Protein AF-A0A0F9FYL7-F1 (afdb_monomer_lite)

Structure (mmCIF, N/CA/C/O backbone):
data_A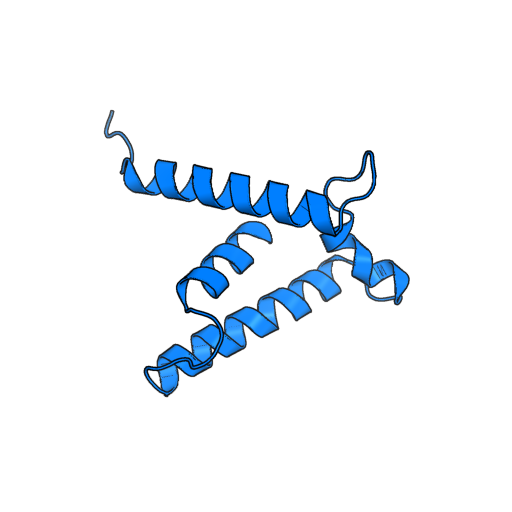F-A0A0F9FYL7-F1
#
_entry.id   AF-A0A0F9FYL7-F1
#
loop_
_atom_site.group_PDB
_atom_site.id
_atom_site.type_symbol
_atom_site.label_atom_id
_atom_site.label_alt_id
_atom_site.label_comp_id
_atom_site.label_asym_id
_atom_site.label_entity_id
_atom_site.label_seq_id
_atom_site.pdbx_PDB_ins_code
_atom_site.Cartn_x
_atom_site.Cartn_y
_atom_site.Cartn_z
_atom_site.occupancy
_atom_site.B_iso_or_equiv
_atom_site.auth_seq_id
_atom_site.auth_comp_id
_atom_site.auth_asym_id
_atom_site.auth_atom_id
_atom_site.pdbx_PDB_model_num
ATOM 1 N N . MET A 1 1 ? -16.476 25.560 -13.481 1.00 50.34 1 MET A N 1
ATOM 2 C CA . MET A 1 1 ? -16.503 24.117 -13.167 1.00 50.34 1 MET A CA 1
ATOM 3 C C . MET A 1 1 ? -16.310 24.021 -11.665 1.00 50.34 1 MET A C 1
ATOM 5 O O . MET A 1 1 ? -15.670 24.913 -11.126 1.00 50.34 1 MET A O 1
ATOM 9 N N . ALA A 1 2 ? -16.954 23.084 -10.972 1.00 58.09 2 ALA A N 1
ATOM 10 C CA . ALA A 1 2 ? -16.649 22.895 -9.557 1.00 58.09 2 ALA A CA 1
ATOM 11 C C . ALA A 1 2 ? -15.310 22.158 -9.498 1.00 58.09 2 ALA A C 1
ATOM 13 O O . ALA A 1 2 ? -15.245 20.995 -9.894 1.00 58.09 2 ALA A O 1
ATOM 14 N N . ASP A 1 3 ? -14.255 22.868 -9.117 1.00 80.88 3 ASP A N 1
ATOM 15 C CA . ASP A 1 3 ? -12.948 22.258 -8.906 1.00 80.88 3 ASP A CA 1
ATOM 16 C C . ASP A 1 3 ? -13.027 21.319 -7.690 1.00 80.88 3 ASP A C 1
ATOM 18 O O . ASP A 1 3 ? -13.835 21.529 -6.777 1.00 80.88 3 ASP A O 1
ATOM 22 N N . GLY A 1 4 ? -12.240 20.241 -7.709 1.00 85.12 4 GLY A N 1
ATOM 23 C CA . GLY A 1 4 ? -12.146 19.303 -6.589 1.00 85.12 4 GLY A CA 1
ATOM 24 C C . GLY A 1 4 ? -11.560 19.957 -5.332 1.00 85.12 4 GLY A C 1
ATOM 25 O O . GLY A 1 4 ? -11.007 21.054 -5.386 1.00 85.12 4 GLY A O 1
ATOM 26 N N . ASP A 1 5 ? -11.669 19.280 -4.186 1.00 91.31 5 ASP A N 1
ATOM 27 C CA . ASP A 1 5 ? -11.056 19.757 -2.941 1.00 91.31 5 ASP A CA 1
ATOM 28 C C . ASP A 1 5 ? -9.517 19.737 -3.071 1.00 91.31 5 ASP A C 1
ATOM 30 O O . ASP A 1 5 ? -8.959 18.665 -3.330 1.00 91.31 5 ASP A O 1
ATOM 34 N N . PRO A 1 6 ? -8.808 20.866 -2.875 1.00 93.25 6 PRO A N 1
ATOM 35 C CA . PRO A 1 6 ? -7.346 20.922 -2.968 1.00 93.25 6 PRO A CA 1
ATOM 36 C C . PRO A 1 6 ? -6.631 19.891 -2.087 1.00 93.25 6 PRO A C 1
ATOM 38 O O . PRO A 1 6 ? -5.608 19.345 -2.491 1.00 93.25 6 PRO A O 1
ATOM 41 N N . ARG A 1 7 ? -7.219 19.542 -0.936 1.00 93.38 7 ARG A N 1
ATOM 42 C CA . ARG A 1 7 ? -6.656 18.557 0.001 1.00 93.38 7 ARG A CA 1
ATOM 43 C C . ARG A 1 7 ? -6.588 17.1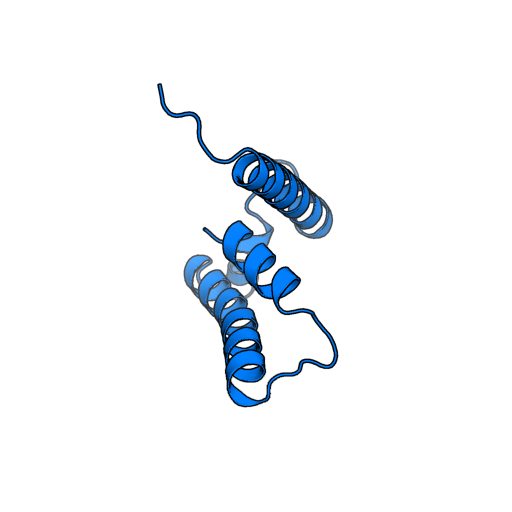52 -0.590 1.00 93.38 7 ARG A C 1
ATOM 45 O O . ARG A 1 7 ? -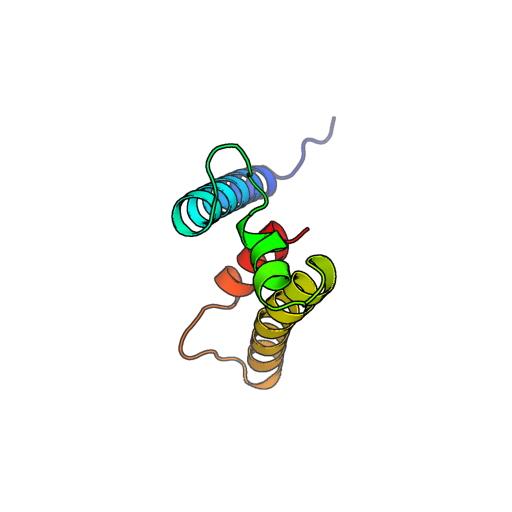5.717 16.373 -0.226 1.00 93.38 7 ARG A O 1
ATOM 52 N N . LEU A 1 8 ? -7.484 16.812 -1.520 1.00 92.69 8 LEU A N 1
ATOM 53 C CA . LEU A 1 8 ? -7.394 15.540 -2.239 1.00 92.69 8 LEU A CA 1
ATOM 54 C C . LEU A 1 8 ? -6.146 15.507 -3.126 1.00 92.69 8 LEU A C 1
ATOM 56 O O . LEU A 1 8 ? -5.480 14.482 -3.211 1.00 92.69 8 LEU A O 1
ATOM 60 N N . HIS A 1 9 ? -5.822 16.618 -3.784 1.00 92.44 9 HIS A N 1
ATOM 61 C CA . HIS A 1 9 ? -4.647 16.701 -4.647 1.00 92.44 9 HIS A CA 1
ATOM 62 C C . HIS A 1 9 ? -3.342 16.670 -3.848 1.00 92.44 9 HIS A C 1
ATOM 64 O O . HIS A 1 9 ? -2.382 16.047 -4.294 1.00 92.44 9 HIS A O 1
ATOM 70 N N . GLU A 1 10 ? -3.332 17.275 -2.659 1.00 94.50 10 GLU A N 1
ATOM 71 C CA . GLU A 1 10 ? -2.233 17.149 -1.694 1.00 94.50 10 GLU A CA 1
ATOM 72 C C . GLU A 1 10 ? -2.027 15.680 -1.292 1.00 94.50 10 GLU A C 1
ATOM 74 O O . GLU A 1 10 ? -0.931 15.150 -1.454 1.00 94.50 10 GLU A O 1
ATOM 79 N N . LEU A 1 11 ? -3.099 14.971 -0.914 1.00 94.06 11 LEU A N 1
ATOM 80 C CA . LEU A 1 11 ? -3.029 13.541 -0.588 1.00 94.06 11 LEU A CA 1
ATOM 81 C C . LEU A 1 11 ? -2.541 12.682 -1.762 1.00 94.06 11 LEU A C 1
ATOM 83 O O . LEU A 1 11 ? -1.767 11.749 -1.568 1.00 94.06 11 LEU A O 1
ATOM 87 N N . LEU A 1 12 ? -2.964 12.980 -2.993 1.00 92.94 12 LEU A N 1
ATOM 88 C CA . LEU A 1 12 ? -2.481 12.265 -4.179 1.00 92.94 12 LEU A CA 1
ATOM 89 C C . LEU A 1 12 ? -0.975 12.463 -4.396 1.00 92.94 12 LEU A C 1
ATOM 91 O O . LEU A 1 12 ? -0.296 11.516 -4.796 1.00 92.94 12 LEU A O 1
ATOM 95 N N . ALA A 1 13 ? -0.451 13.662 -4.121 1.00 94.62 13 ALA A N 1
ATOM 96 C CA . ALA A 1 13 ? 0.985 13.918 -4.175 1.00 94.62 13 ALA A CA 1
ATOM 97 C C . ALA A 1 13 ? 1.729 13.086 -3.118 1.00 94.62 13 ALA A C 1
ATOM 99 O O . ALA A 1 13 ? 2.690 12.396 -3.452 1.00 94.62 13 ALA A O 1
ATOM 100 N N . GLU A 1 14 ? 1.229 13.055 -1.881 1.00 94.94 14 GLU A N 1
ATOM 101 C CA . GLU A 1 14 ? 1.809 12.250 -0.799 1.00 94.94 14 GLU A CA 1
ATOM 102 C C . GLU A 1 14 ? 1.781 10.739 -1.095 1.00 94.94 14 GLU A C 1
ATOM 104 O O . GLU A 1 14 ? 2.758 10.030 -0.833 1.00 94.94 14 GLU A O 1
ATOM 109 N N . ILE A 1 15 ? 0.690 10.229 -1.683 1.00 94.12 15 ILE A N 1
ATOM 110 C CA . ILE A 1 15 ? 0.584 8.828 -2.129 1.00 94.12 15 ILE A CA 1
ATOM 111 C C . ILE A 1 15 ? 1.627 8.533 -3.214 1.00 94.12 15 ILE A C 1
ATOM 113 O O . ILE A 1 15 ? 2.280 7.489 -3.162 1.00 94.12 15 ILE A O 1
ATOM 117 N N . GLY A 1 16 ? 1.820 9.450 -4.169 1.00 92.12 16 GLY A N 1
ATOM 118 C CA . GLY A 1 16 ? 2.847 9.334 -5.207 1.00 92.12 16 GLY A CA 1
ATOM 119 C C . GLY A 1 16 ? 4.261 9.271 -4.626 1.00 92.12 16 GLY A C 1
ATOM 120 O O . GLY A 1 16 ? 5.027 8.362 -4.942 1.00 92.12 16 GLY A O 1
ATOM 121 N N . GLU A 1 17 ? 4.589 10.163 -3.692 1.00 92.75 17 GLU A N 1
ATOM 122 C CA . GLU A 1 17 ? 5.884 10.150 -3.001 1.00 92.75 17 GLU A CA 1
ATOM 123 C C . GLU A 1 17 ? 6.095 8.870 -2.177 1.00 92.75 17 GLU A C 1
ATOM 125 O O . GLU A 1 17 ? 7.203 8.329 -2.100 1.00 92.75 17 GLU A O 1
ATOM 130 N N . LEU A 1 18 ? 5.040 8.348 -1.543 1.00 90.38 18 LEU A N 1
ATOM 131 C CA . LEU A 1 18 ? 5.098 7.070 -0.836 1.00 90.38 18 LEU A CA 1
ATOM 132 C C . LEU A 1 18 ? 5.327 5.895 -1.796 1.00 90.38 18 LEU A C 1
ATOM 134 O O . LEU A 1 18 ? 6.117 5.001 -1.475 1.00 90.38 18 LEU A O 1
ATOM 138 N N . HIS A 1 19 ? 4.666 5.895 -2.955 1.00 87.69 19 HIS A N 1
ATOM 139 C CA . HIS A 1 19 ? 4.883 4.905 -4.006 1.00 87.69 19 HIS A CA 1
ATOM 140 C C . HIS A 1 19 ? 6.355 4.896 -4.438 1.00 87.69 19 HIS A C 1
ATOM 142 O O . HIS A 1 19 ? 6.998 3.845 -4.390 1.00 87.69 19 HIS A O 1
ATOM 148 N N . ASP A 1 20 ? 6.923 6.061 -4.747 1.00 87.25 20 ASP A N 1
ATOM 149 C CA . ASP A 1 20 ? 8.310 6.185 -5.207 1.00 87.25 20 ASP A CA 1
ATOM 150 C C . ASP A 1 20 ? 9.323 5.741 -4.143 1.00 87.25 20 ASP A C 1
ATOM 152 O O . ASP A 1 20 ? 10.269 5.010 -4.448 1.00 87.25 20 ASP A O 1
ATOM 156 N N . ARG A 1 21 ? 9.097 6.087 -2.868 1.00 86.31 21 ARG A N 1
A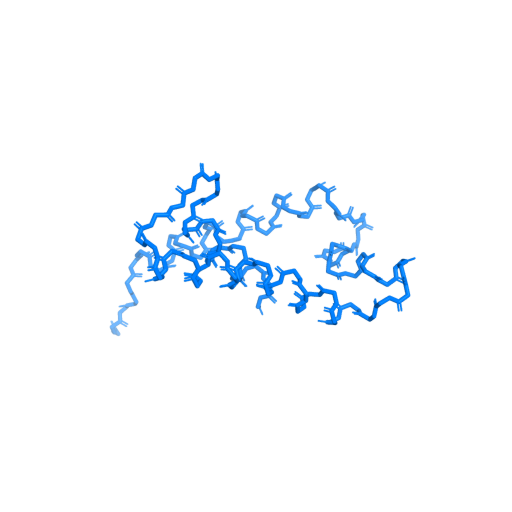TOM 157 C CA . ARG A 1 21 ? 9.935 5.600 -1.756 1.00 86.31 21 ARG A CA 1
ATOM 158 C C . ARG A 1 21 ? 9.905 4.078 -1.634 1.00 86.31 21 ARG A C 1
ATOM 160 O O . ARG A 1 21 ? 10.956 3.455 -1.517 1.00 86.31 21 ARG A O 1
ATOM 167 N N . LYS A 1 22 ? 8.724 3.454 -1.716 1.00 80.25 22 LYS A N 1
ATOM 168 C CA . LYS A 1 22 ? 8.603 1.985 -1.670 1.00 80.25 22 LYS A CA 1
ATOM 169 C C . LYS A 1 22 ? 9.275 1.316 -2.871 1.00 80.25 22 LYS A C 1
ATOM 171 O O . LYS A 1 22 ? 9.780 0.203 -2.728 1.00 80.25 22 LYS A O 1
ATOM 176 N N . GLN A 1 23 ? 9.296 1.976 -4.029 1.00 77.69 23 GLN A N 1
ATOM 177 C CA . GLN A 1 23 ? 10.072 1.510 -5.178 1.00 77.69 23 GLN A CA 1
ATOM 178 C C . GLN A 1 23 ? 11.580 1.629 -4.949 1.00 77.69 23 GLN A C 1
ATOM 180 O O . GLN A 1 23 ? 12.315 0.759 -5.397 1.00 77.69 23 GLN A O 1
ATOM 185 N N . ALA A 1 24 ? 12.074 2.641 -4.236 1.00 76.50 24 ALA A N 1
ATOM 186 C CA . ALA A 1 24 ? 13.506 2.749 -3.950 1.00 76.50 24 ALA A CA 1
ATOM 187 C C . ALA A 1 24 ? 14.033 1.580 -3.093 1.00 76.50 24 ALA A C 1
ATOM 189 O O . ALA A 1 24 ? 15.140 1.100 -3.330 1.00 76.50 24 ALA A O 1
ATOM 190 N N . ASP A 1 25 ? 13.231 1.092 -2.142 1.00 68.50 25 ASP A N 1
ATOM 191 C CA . ASP A 1 25 ? 13.640 0.030 -1.212 1.00 68.50 25 ASP A CA 1
ATOM 192 C C . ASP A 1 25 ? 13.542 -1.389 -1.805 1.00 68.50 25 ASP A C 1
ATOM 194 O O . ASP A 1 25 ? 14.325 -2.271 -1.452 1.00 68.50 25 ASP A O 1
ATOM 198 N N . TYR A 1 26 ? 12.565 -1.629 -2.688 1.00 62.53 26 TYR A N 1
ATOM 199 C CA . TYR A 1 26 ? 12.207 -2.973 -3.178 1.00 62.53 26 TYR A CA 1
ATOM 200 C C . TYR A 1 26 ? 12.167 -3.090 -4.711 1.00 62.53 26 TYR A C 1
ATOM 202 O O . TYR A 1 26 ? 11.906 -4.170 -5.246 1.00 62.53 26 TYR A O 1
ATOM 210 N N . GLY A 1 27 ? 12.365 -1.983 -5.423 1.00 62.38 27 GLY A N 1
ATOM 211 C CA . GLY A 1 27 ? 12.326 -1.899 -6.876 1.00 62.38 27 GLY A CA 1
ATOM 212 C C . GLY A 1 27 ? 13.542 -2.549 -7.525 1.00 62.38 27 GLY A C 1
ATOM 213 O O . GLY A 1 27 ? 14.649 -2.559 -6.983 1.00 62.38 27 GLY A O 1
ATOM 214 N N . ARG A 1 28 ? 13.353 -3.064 -8.739 1.00 69.88 28 ARG A N 1
ATOM 215 C CA . ARG A 1 28 ? 14.455 -3.473 -9.615 1.00 69.88 28 ARG A CA 1
ATOM 216 C C . ARG A 1 28 ? 14.601 -2.414 -10.697 1.00 69.88 28 ARG A C 1
ATOM 218 O O . ARG A 1 28 ? 13.604 -1.875 -11.167 1.00 69.88 28 ARG A O 1
ATOM 225 N N . THR A 1 29 ? 15.824 -2.112 -11.127 1.00 74.19 29 THR A N 1
ATOM 226 C CA . THR A 1 29 ? 16.040 -1.176 -12.241 1.00 74.19 29 THR A CA 1
ATOM 227 C C . THR A 1 29 ? 15.212 -1.606 -13.458 1.00 74.19 29 THR A C 1
ATOM 229 O O . THR A 1 29 ? 15.378 -2.719 -13.952 1.00 74.19 29 THR A O 1
ATOM 232 N N . GLY A 1 30 ? 14.312 -0.733 -13.922 1.00 75.94 30 GLY A N 1
ATOM 233 C CA . GLY A 1 30 ? 13.404 -1.011 -15.043 1.00 75.94 30 GLY A CA 1
ATOM 234 C C . GLY A 1 30 ? 12.102 -1.741 -14.682 1.00 75.94 30 GLY A C 1
ATOM 235 O O . GLY A 1 30 ? 11.304 -1.995 -15.579 1.00 75.94 30 GLY A O 1
ATOM 236 N N . ASP A 1 31 ? 11.861 -2.047 -13.403 1.00 81.00 31 ASP A N 1
ATOM 237 C CA . ASP A 1 31 ? 10.629 -2.667 -12.913 1.00 81.00 31 ASP A CA 1
ATOM 238 C C . ASP A 1 31 ? 10.039 -1.895 -11.707 1.00 81.00 31 ASP A C 1
ATOM 240 O O . ASP A 1 31 ? 10.397 -2.182 -10.559 1.00 81.00 31 ASP A O 1
ATOM 244 N N . PRO A 1 32 ? 9.093 -0.962 -11.946 1.00 77.75 32 PRO A N 1
ATOM 245 C CA . PRO A 1 32 ? 8.392 -0.219 -10.897 1.00 77.75 32 PRO A CA 1
ATOM 246 C C . PRO A 1 32 ? 7.308 -1.042 -10.178 1.00 77.75 32 PRO A C 1
ATOM 248 O O . PRO A 1 32 ? 6.519 -0.490 -9.426 1.00 77.75 32 PRO A O 1
ATOM 251 N N . PHE A 1 33 ? 7.205 -2.347 -10.423 1.00 82.94 33 PHE A N 1
ATOM 252 C CA . PHE A 1 33 ? 6.286 -3.250 -9.725 1.00 82.94 33 PHE A CA 1
ATOM 253 C C . PHE A 1 33 ? 7.025 -4.422 -9.078 1.00 82.94 33 PHE A C 1
ATOM 255 O O . PHE A 1 33 ? 6.391 -5.395 -8.665 1.00 82.94 33 PHE A O 1
ATOM 262 N N . ALA A 1 34 ? 8.354 -4.356 -8.970 1.00 83.50 34 ALA A N 1
ATOM 263 C CA . ALA A 1 34 ? 9.141 -5.445 -8.401 1.00 83.50 34 ALA A CA 1
ATOM 264 C C . ALA A 1 34 ? 8.707 -5.764 -6.961 1.00 83.50 34 ALA A C 1
ATOM 266 O O . ALA A 1 34 ? 8.623 -6.927 -6.588 1.00 83.50 34 ALA A O 1
ATOM 267 N N . ASN A 1 35 ? 8.318 -4.756 -6.178 1.00 79.56 35 ASN A N 1
ATOM 268 C CA . ASN A 1 35 ? 7.783 -4.927 -4.825 1.00 79.56 35 ASN A CA 1
ATOM 269 C C . ASN A 1 35 ? 6.444 -5.695 -4.778 1.00 79.56 35 ASN A C 1
ATOM 271 O O . ASN A 1 35 ? 6.207 -6.469 -3.850 1.00 79.56 35 ASN A O 1
ATOM 275 N N . VAL A 1 36 ? 5.578 -5.486 -5.771 1.00 84.88 36 VAL A N 1
ATOM 276 C CA . VAL A 1 36 ? 4.295 -6.183 -5.951 1.00 84.88 36 VAL A CA 1
ATOM 277 C C . VAL A 1 36 ? 4.550 -7.621 -6.415 1.00 84.88 36 VAL A C 1
ATOM 279 O O . VAL A 1 36 ? 3.951 -8.569 -5.905 1.00 84.88 36 VAL A O 1
ATOM 282 N N . ARG A 1 37 ? 5.497 -7.795 -7.343 1.00 88.62 37 ARG A N 1
ATOM 283 C CA . ARG A 1 37 ? 5.896 -9.097 -7.892 1.00 88.62 37 ARG A CA 1
ATOM 284 C C . ARG A 1 37 ? 6.808 -9.916 -6.988 1.00 88.62 37 ARG A C 1
ATOM 286 O O . ARG A 1 37 ? 6.908 -11.113 -7.201 1.00 88.62 37 ARG A O 1
ATOM 293 N N . ALA A 1 38 ? 7.394 -9.336 -5.944 1.00 88.88 38 ALA A N 1
ATOM 294 C CA . ALA A 1 38 ? 8.349 -10.016 -5.062 1.00 88.88 38 ALA A CA 1
ATOM 295 C C . ALA A 1 38 ? 7.806 -11.313 -4.434 1.00 88.88 38 ALA A C 1
ATOM 297 O O . ALA A 1 38 ? 8.569 -12.193 -4.052 1.00 88.88 38 ALA A O 1
ATOM 298 N N . SER A 1 39 ? 6.483 -11.456 -4.319 1.00 93.12 39 SER A N 1
ATOM 299 C CA . SER A 1 39 ? 5.868 -12.703 -3.846 1.00 93.12 39 SER A CA 1
ATOM 300 C C . SER A 1 39 ? 6.026 -13.883 -4.822 1.00 93.12 39 SER A C 1
ATOM 302 O O . SER A 1 39 ? 6.021 -15.036 -4.385 1.00 93.12 39 SER A O 1
ATOM 304 N N . GLU A 1 40 ? 6.256 -13.617 -6.110 1.00 94.50 40 GLU A N 1
ATOM 305 C CA . GLU A 1 40 ? 6.477 -14.636 -7.143 1.00 94.50 40 GLU A CA 1
ATOM 306 C C . GLU A 1 40 ? 7.799 -15.380 -6.937 1.00 94.50 40 GLU A C 1
ATOM 308 O O . GLU A 1 40 ? 7.864 -16.579 -7.208 1.00 94.50 40 GLU A O 1
ATOM 313 N N . ASP A 1 41 ? 8.806 -14.727 -6.343 1.00 92.12 41 ASP A N 1
ATOM 314 C CA . ASP A 1 41 ? 10.067 -15.367 -5.939 1.00 92.12 41 ASP A CA 1
ATOM 315 C C . ASP A 1 41 ? 9.842 -16.475 -4.889 1.00 92.12 41 ASP A C 1
ATOM 317 O O . ASP A 1 41 ? 10.648 -17.396 -4.755 1.00 92.12 41 ASP A O 1
ATOM 321 N N . PHE A 1 42 ? 8.714 -16.421 -4.171 1.00 94.44 42 PHE A N 1
ATOM 322 C CA . PHE A 1 42 ? 8.268 -17.435 -3.213 1.00 94.44 42 PHE A CA 1
ATOM 323 C C . PHE A 1 42 ? 7.214 -18.394 -3.793 1.00 94.44 42 PHE A C 1
ATOM 325 O O . PHE A 1 42 ? 6.630 -19.188 -3.053 1.00 94.44 42 PHE A O 1
ATOM 332 N N . GLY A 1 43 ? 6.938 -18.332 -5.099 1.00 96.75 43 GLY A N 1
ATOM 333 C CA . GLY A 1 43 ? 5.916 -19.148 -5.761 1.00 96.75 43 GLY A CA 1
ATOM 334 C C . GLY A 1 43 ? 4.475 -18.707 -5.482 1.00 96.75 43 GLY A C 1
ATOM 335 O O . GLY A 1 43 ? 3.539 -19.458 -5.760 1.00 96.75 43 GLY A O 1
ATOM 336 N N . VAL A 1 44 ? 4.276 -17.505 -4.936 1.00 97.12 44 VAL A N 1
ATOM 337 C CA . VAL A 1 44 ? 2.952 -16.922 -4.701 1.00 97.12 44 VAL A CA 1
ATOM 338 C C . VAL A 1 44 ? 2.640 -15.953 -5.844 1.00 97.12 44 VAL A C 1
ATOM 340 O O . VAL A 1 44 ? 3.437 -15.055 -6.093 1.00 97.12 44 VAL A O 1
ATOM 343 N N . PRO A 1 45 ? 1.500 -16.080 -6.549 1.00 96.88 45 PRO A N 1
ATOM 344 C CA . PRO A 1 45 ? 1.154 -15.136 -7.609 1.00 96.88 45 PRO A CA 1
ATOM 345 C C . PRO A 1 45 ? 1.123 -13.695 -7.086 1.00 96.88 45 PRO A C 1
ATOM 347 O O . PRO A 1 45 ? 0.538 -13.455 -6.027 1.00 96.88 45 PRO A O 1
ATOM 350 N N . ALA A 1 46 ? 1.673 -12.737 -7.843 1.00 93.69 46 ALA A N 1
ATOM 351 C CA . ALA A 1 46 ? 1.824 -11.346 -7.400 1.00 93.69 46 ALA A CA 1
ATOM 352 C C . ALA A 1 46 ? 0.542 -10.748 -6.801 1.00 93.69 46 ALA A C 1
ATOM 354 O O . ALA A 1 46 ? 0.561 -10.181 -5.712 1.00 93.69 46 ALA A O 1
ATOM 355 N N . TRP A 1 47 ? -0.601 -10.943 -7.467 1.00 93.62 47 TRP A N 1
ATOM 356 C CA . TRP A 1 47 ? -1.888 -10.432 -6.990 1.00 93.62 47 TRP A CA 1
ATOM 357 C C . TRP A 1 47 ? -2.308 -11.038 -5.640 1.00 93.62 47 TRP A C 1
ATOM 359 O O . TRP A 1 47 ? -2.885 -10.338 -4.813 1.00 93.62 47 TRP A O 1
ATOM 369 N N . VAL A 1 48 ? -1.988 -12.312 -5.377 1.00 96.06 48 VAL A N 1
ATOM 370 C CA . VAL A 1 48 ? -2.241 -12.957 -4.077 1.00 96.06 48 VAL A CA 1
ATOM 371 C C . VAL A 1 48 ? -1.345 -12.333 -3.014 1.00 96.06 48 VAL A C 1
ATOM 373 O O . VAL A 1 48 ? -1.828 -11.986 -1.937 1.00 96.06 48 VAL A O 1
ATOM 376 N N . GLY A 1 49 ? -0.059 -12.136 -3.321 1.00 94.69 49 GLY A N 1
ATOM 377 C CA . GLY A 1 49 ? 0.883 -11.458 -2.431 1.00 94.69 49 GLY A CA 1
ATOM 378 C C . GLY A 1 49 ? 0.423 -10.048 -2.057 1.00 94.69 49 GLY A C 1
ATOM 379 O O . GLY A 1 49 ? 0.423 -9.692 -0.878 1.00 94.69 49 GLY A O 1
ATOM 380 N N . THR A 1 50 ? -0.056 -9.273 -3.032 1.00 92.69 50 THR A N 1
ATOM 381 C CA . THR A 1 50 ? -0.652 -7.949 -2.801 1.00 92.69 50 THR A CA 1
ATOM 382 C C . THR A 1 50 ? -1.847 -8.023 -1.862 1.00 92.69 50 THR A C 1
ATOM 384 O O . THR A 1 50 ? -1.906 -7.269 -0.893 1.00 92.69 50 THR A O 1
ATOM 387 N N . MET A 1 51 ? -2.769 -8.965 -2.084 1.00 95.12 51 MET A N 1
ATOM 388 C CA . MET A 1 51 ? -3.945 -9.129 -1.225 1.00 95.12 51 MET A CA 1
ATOM 389 C C . MET A 1 51 ? -3.579 -9.532 0.208 1.00 95.12 51 MET A C 1
ATOM 391 O O . MET A 1 51 ? -4.209 -9.053 1.150 1.00 95.12 51 MET A O 1
ATOM 395 N N . ILE A 1 52 ? -2.548 -10.361 0.400 1.00 95.06 52 ILE A N 1
ATOM 396 C CA . ILE A 1 52 ? -2.034 -10.714 1.734 1.00 95.06 52 ILE A CA 1
ATOM 397 C C . ILE A 1 52 ? -1.512 -9.460 2.448 1.00 95.06 52 ILE A C 1
ATOM 399 O O . ILE A 1 52 ? -1.914 -9.179 3.576 1.00 95.06 52 ILE A O 1
ATOM 403 N N . ARG A 1 53 ? -0.678 -8.663 1.771 1.00 91.88 53 ARG A N 1
ATOM 404 C CA . ARG A 1 53 ? -0.105 -7.434 2.343 1.00 91.88 53 ARG A CA 1
ATOM 405 C C . ARG A 1 53 ? -1.173 -6.384 2.642 1.00 91.88 53 ARG A C 1
ATOM 407 O O . ARG A 1 53 ? -1.131 -5.754 3.696 1.00 91.88 53 ARG A O 1
ATOM 414 N N . ALA A 1 54 ? -2.150 -6.223 1.752 1.00 93.88 54 ALA A N 1
ATOM 415 C CA . ALA A 1 54 ? -3.299 -5.351 1.970 1.00 93.88 54 ALA A CA 1
ATOM 416 C C . ALA A 1 54 ? -4.137 -5.822 3.170 1.00 93.88 54 ALA A C 1
ATOM 418 O O . ALA A 1 54 ? -4.559 -5.013 3.999 1.00 93.88 54 ALA A O 1
ATOM 419 N N . ASN A 1 55 ? -4.331 -7.135 3.318 1.00 95.75 55 ASN A N 1
ATOM 420 C CA . ASN A 1 55 ? -5.058 -7.693 4.449 1.00 95.75 55 ASN A CA 1
ATOM 421 C C . ASN A 1 55 ? -4.385 -7.354 5.787 1.00 95.75 55 ASN A C 1
ATOM 423 O O . ASN A 1 55 ? -5.093 -6.977 6.717 1.00 95.75 55 ASN A O 1
ATOM 427 N N . ASP A 1 56 ? -3.055 -7.385 5.896 1.00 93.88 56 ASP A N 1
ATOM 428 C CA . ASP A 1 56 ? -2.365 -6.991 7.137 1.00 93.88 56 ASP A CA 1
ATOM 429 C C . ASP A 1 56 ? -2.718 -5.555 7.568 1.00 93.88 56 ASP A C 1
ATOM 431 O O . ASP A 1 56 ? -2.950 -5.285 8.752 1.00 93.88 56 ASP A O 1
ATOM 435 N N . LYS A 1 57 ? -2.852 -4.637 6.601 1.00 94.56 57 LYS A N 1
ATOM 436 C CA . LYS A 1 57 ? -3.267 -3.246 6.851 1.00 94.56 57 LYS A CA 1
ATOM 437 C C . LYS A 1 57 ? -4.743 -3.156 7.220 1.00 94.56 57 LYS A C 1
ATOM 439 O O . LYS A 1 57 ? -5.094 -2.507 8.205 1.00 94.56 57 LYS A O 1
ATOM 444 N N . MET A 1 58 ? -5.601 -3.903 6.527 1.00 95.44 58 MET A N 1
ATOM 445 C CA . MET A 1 58 ? -7.025 -4.007 6.865 1.00 95.44 58 MET A CA 1
ATOM 446 C C . MET A 1 58 ? -7.256 -4.564 8.273 1.00 95.44 58 MET A C 1
ATOM 448 O O . MET A 1 58 ? -8.133 -4.081 8.990 1.00 95.44 58 MET A O 1
ATOM 452 N N . ARG A 1 59 ? -6.453 -5.534 8.726 1.00 95.38 59 ARG A N 1
ATOM 453 C CA . ARG A 1 59 ? -6.519 -6.057 10.101 1.00 95.38 59 ARG A CA 1
ATOM 454 C C . ARG A 1 59 ? -6.157 -4.990 11.128 1.00 95.38 59 ARG A C 1
ATOM 456 O O . ARG A 1 59 ? -6.762 -4.951 12.201 1.00 95.38 59 ARG A O 1
ATOM 463 N N . ARG A 1 60 ? -5.231 -4.087 10.802 1.00 94.88 60 ARG A N 1
ATOM 464 C CA . ARG A 1 60 ? -4.912 -2.944 11.663 1.00 94.88 60 ARG A CA 1
ATOM 465 C C . ARG A 1 60 ? -6.059 -1.941 11.735 1.00 94.88 60 ARG A C 1
ATOM 467 O O . ARG A 1 60 ? -6.436 -1.552 12.838 1.00 94.88 60 ARG A O 1
ATOM 474 N N . ILE A 1 61 ? -6.669 -1.607 10.597 1.00 95.75 61 ILE A N 1
ATOM 475 C CA . ILE A 1 61 ? -7.864 -0.749 10.537 1.00 95.75 61 ILE A CA 1
ATOM 476 C C . ILE A 1 61 ? -9.001 -1.361 11.369 1.00 95.75 61 ILE A C 1
ATOM 478 O O . ILE A 1 61 ? -9.600 -0.673 12.194 1.00 95.75 61 ILE A O 1
ATOM 482 N N . GLN A 1 62 ? -9.243 -2.672 11.242 1.00 96.06 62 GLN A N 1
ATOM 483 C CA . GLN A 1 62 ? -10.207 -3.395 12.082 1.00 96.06 62 GLN A CA 1
ATOM 484 C C . GLN A 1 62 ? -9.865 -3.282 13.574 1.00 96.06 62 GLN A C 1
ATOM 486 O O . GLN A 1 62 ? -10.748 -3.023 14.388 1.00 96.06 62 GLN A O 1
ATOM 491 N N . SER A 1 63 ? -8.594 -3.447 13.955 1.00 95.38 63 SER A N 1
ATOM 492 C CA . SER A 1 63 ? -8.170 -3.303 15.353 1.00 95.38 63 SER A CA 1
ATOM 493 C C . SER A 1 63 ? -8.419 -1.890 15.885 1.00 95.38 63 SER A C 1
ATOM 495 O O . SER A 1 63 ? -8.889 -1.760 17.013 1.00 95.38 63 SER A O 1
ATOM 497 N N . MET A 1 64 ? -8.146 -0.849 15.091 1.00 96.44 64 MET A N 1
ATOM 498 C CA . MET A 1 64 ? -8.442 0.539 15.461 1.00 96.44 64 MET A CA 1
ATOM 499 C C . MET A 1 64 ? -9.947 0.755 15.640 1.00 96.44 64 MET A C 1
ATOM 501 O O . MET A 1 64 ? -10.366 1.303 16.654 1.00 96.44 64 MET A O 1
ATOM 505 N N . ALA A 1 65 ? -10.766 0.260 14.709 1.00 96.12 65 ALA A N 1
ATOM 506 C CA . ALA A 1 65 ? -12.221 0.379 14.781 1.00 96.12 65 ALA A CA 1
ATOM 507 C C . ALA A 1 65 ? -12.817 -0.317 16.019 1.00 96.12 65 ALA A C 1
ATOM 509 O O . ALA A 1 65 ? -13.772 0.181 16.606 1.00 96.12 65 ALA A O 1
ATOM 510 N N . LEU A 1 66 ? -12.248 -1.454 16.432 1.00 96.38 66 LEU A N 1
ATOM 511 C CA . LEU A 1 66 ? -12.746 -2.229 17.572 1.00 96.38 66 LEU A CA 1
ATOM 512 C C . LEU A 1 66 ? -12.220 -1.741 18.928 1.00 96.38 66 LEU A C 1
ATOM 514 O O . LEU A 1 66 ? -12.934 -1.827 19.921 1.00 96.38 66 LEU A O 1
ATOM 518 N N . LYS A 1 67 ? -10.965 -1.284 18.996 1.00 95.62 67 LYS A N 1
ATOM 519 C CA . LYS A 1 67 ? -10.282 -0.959 20.264 1.00 95.62 67 LYS A CA 1
ATOM 520 C C . LYS A 1 67 ? -10.106 0.540 20.500 1.00 95.62 67 LYS A C 1
ATOM 522 O O . LYS A 1 67 ? -9.711 0.933 21.593 1.00 95.62 67 LYS A O 1
ATOM 527 N N . GLY A 1 68 ? -10.312 1.364 19.474 1.00 94.56 68 GLY A N 1
ATOM 528 C CA . GLY A 1 68 ? -10.114 2.814 19.519 1.00 94.56 68 GLY A CA 1
ATOM 529 C C . GLY A 1 68 ? -8.655 3.268 19.626 1.00 94.56 68 GLY A C 1
ATOM 530 O O . GLY A 1 68 ? -8.412 4.454 19.816 1.00 94.56 68 GLY A O 1
ATOM 531 N N . SER A 1 69 ? -7.679 2.357 19.540 1.00 91.81 69 SER A N 1
ATOM 532 C CA . SER A 1 69 ? -6.254 2.698 19.637 1.00 91.81 69 SER A CA 1
ATOM 533 C C . SER A 1 69 ? -5.348 1.719 18.885 1.00 91.81 69 SER A C 1
ATOM 535 O O . SER A 1 69 ? -5.683 0.546 18.685 1.00 91.81 69 SER A O 1
ATOM 537 N N . LEU A 1 70 ? -4.173 2.222 18.492 1.00 92.56 70 LEU A N 1
ATOM 538 C CA . LEU A 1 70 ? -3.059 1.481 17.900 1.00 92.56 70 LEU A CA 1
ATOM 539 C C . LEU A 1 70 ? -1.765 1.838 18.642 1.00 92.56 70 LEU A C 1
ATOM 541 O O . LEU A 1 70 ? -1.613 2.960 19.115 1.00 92.56 70 LEU A O 1
ATOM 545 N N . THR A 1 71 ? -0.842 0.882 18.753 1.00 86.81 71 THR A N 1
ATOM 546 C CA . THR A 1 71 ? 0.395 1.049 19.542 1.00 86.81 71 THR A CA 1
ATOM 547 C C . THR A 1 71 ? 1.644 1.283 18.691 1.00 86.81 71 THR A C 1
ATOM 549 O O . THR A 1 71 ? 2.597 1.860 19.196 1.00 86.81 71 THR A O 1
ATOM 552 N N . ASN A 1 72 ? 1.672 0.815 17.438 1.00 83.44 72 ASN A N 1
ATOM 553 C CA . ASN A 1 72 ? 2.907 0.753 16.642 1.00 83.44 72 ASN A CA 1
ATOM 554 C C . ASN A 1 72 ? 2.840 1.589 15.354 1.00 83.44 72 ASN A C 1
ATOM 556 O O . ASN A 1 72 ? 3.576 2.552 15.206 1.00 83.44 72 ASN A O 1
ATOM 560 N N . GLU A 1 73 ? 1.927 1.246 14.443 1.00 86.44 73 GLU A N 1
ATOM 561 C CA . GLU A 1 73 ? 1.687 1.992 13.197 1.00 86.44 73 GLU A CA 1
ATOM 562 C C . GLU A 1 73 ? 0.350 2.727 13.278 1.00 86.44 73 GLU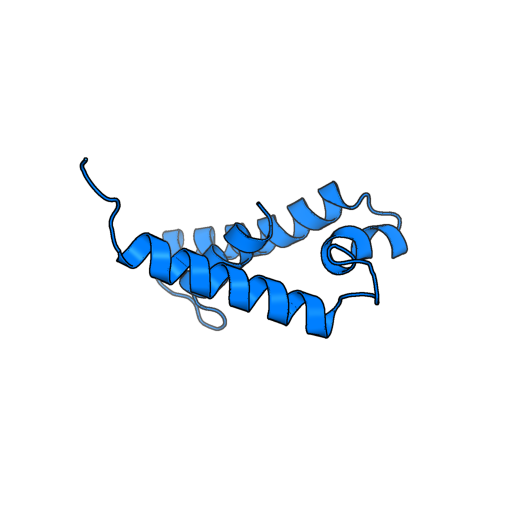 A C 1
ATOM 564 O O . GLU A 1 73 ? -0.595 2.222 13.900 1.00 86.44 73 GLU A O 1
ATOM 569 N N . SER A 1 74 ? 0.266 3.897 12.642 1.00 92.62 74 SER A N 1
ATOM 570 C CA . SER A 1 74 ? -0.941 4.715 12.661 1.00 92.62 74 SER A CA 1
ATOM 571 C C . SER A 1 74 ? -2.033 4.164 11.728 1.00 92.62 74 SER A C 1
ATOM 573 O O . SER A 1 74 ? -1.819 3.276 10.890 1.00 92.62 74 SER A O 1
ATOM 575 N N . LEU A 1 75 ? -3.252 4.685 11.898 1.00 94.81 75 LEU A N 1
ATOM 576 C CA . LEU A 1 75 ? -4.358 4.403 10.984 1.00 94.81 75 LEU A CA 1
ATOM 577 C C . LEU A 1 75 ? -4.073 4.982 9.590 1.00 94.81 75 LEU A C 1
ATOM 579 O O . LEU A 1 75 ? -4.332 4.314 8.594 1.00 94.81 75 LEU A O 1
ATOM 583 N N . GLU A 1 76 ? -3.519 6.192 9.544 1.00 93.94 76 GLU A N 1
ATOM 584 C CA . GLU A 1 76 ? -3.180 6.913 8.319 1.00 93.94 76 GLU A CA 1
ATOM 585 C C . GLU A 1 76 ? -2.159 6.146 7.478 1.00 93.94 76 GLU A C 1
ATOM 587 O O . GLU A 1 76 ? -2.434 5.873 6.313 1.00 93.94 76 GLU A O 1
ATOM 592 N N . ASP A 1 77 ? -1.079 5.647 8.090 1.00 92.31 77 ASP A N 1
ATOM 593 C CA . ASP A 1 77 ? -0.085 4.807 7.400 1.00 92.31 77 ASP A CA 1
ATOM 594 C C . ASP A 1 77 ? -0.737 3.593 6.729 1.00 92.31 77 ASP A C 1
ATOM 596 O O . ASP A 1 77 ? -0.393 3.209 5.614 1.00 92.31 77 ASP A O 1
ATOM 600 N N . SER A 1 78 ? -1.721 2.990 7.403 1.00 94.62 78 SER A N 1
ATOM 601 C CA . SER A 1 78 ? -2.425 1.812 6.889 1.00 94.62 78 SER A CA 1
ATOM 602 C C . SER A 1 78 ? -3.324 2.150 5.699 1.00 94.62 78 SER A C 1
ATOM 604 O O . SER A 1 78 ? -3.459 1.331 4.793 1.00 94.62 78 SER A O 1
ATOM 606 N N . LEU A 1 79 ? -3.941 3.333 5.695 1.00 94.94 79 LEU A N 1
ATOM 607 C CA . LEU A 1 79 ? -4.773 3.814 4.590 1.00 94.94 79 LEU A CA 1
ATOM 608 C C . LEU A 1 79 ? -3.913 4.219 3.386 1.00 94.94 79 LEU A C 1
ATOM 610 O O . LEU A 1 79 ? -4.229 3.838 2.261 1.00 94.94 79 LEU A O 1
ATOM 614 N N . MET A 1 80 ? -2.799 4.908 3.629 1.00 93.75 80 MET A N 1
ATOM 615 C CA . MET A 1 80 ? -1.840 5.300 2.594 1.00 93.75 80 MET A CA 1
ATOM 616 C C . MET A 1 80 ? -1.165 4.077 1.961 1.00 93.75 80 MET A C 1
ATOM 618 O O . MET A 1 80 ? -1.061 3.991 0.740 1.00 93.75 80 MET A O 1
ATOM 622 N N . ASP A 1 81 ? -0.785 3.077 2.764 1.00 91.38 81 ASP A N 1
ATOM 623 C CA . ASP A 1 81 ? -0.257 1.801 2.267 1.00 91.38 81 ASP A CA 1
ATOM 624 C C . ASP A 1 81 ? -1.243 1.093 1.329 1.00 91.38 81 ASP A C 1
ATOM 626 O O . ASP A 1 81 ? -0.829 0.525 0.320 1.00 91.38 81 ASP A O 1
ATOM 630 N N . LEU A 1 82 ? -2.539 1.112 1.660 1.00 92.88 82 LEU A N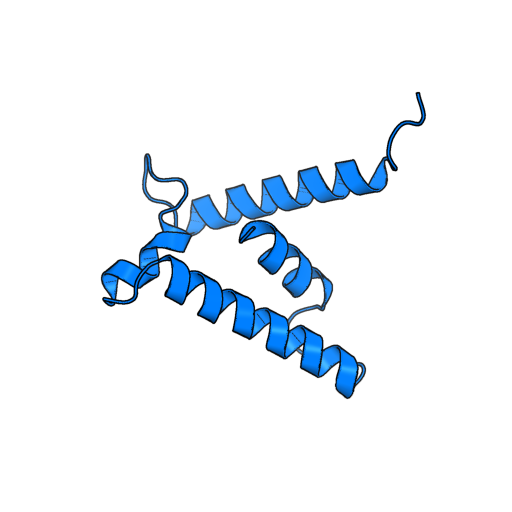 1
ATOM 631 C CA . LEU A 1 82 ? -3.579 0.517 0.821 1.00 92.88 82 LEU A CA 1
ATOM 632 C C . LEU A 1 82 ? -3.766 1.282 -0.489 1.00 92.88 82 LEU A C 1
ATOM 634 O O . LEU A 1 82 ? -3.923 0.642 -1.525 1.00 92.88 82 LEU A O 1
ATOM 638 N N . ALA A 1 83 ? -3.703 2.614 -0.453 1.00 91.88 83 ALA A N 1
ATOM 639 C CA . ALA A 1 83 ? -3.809 3.448 -1.647 1.00 91.88 83 ALA A CA 1
ATOM 640 C C . ALA A 1 83 ? -2.670 3.193 -2.648 1.00 91.88 83 ALA A C 1
ATOM 642 O O . ALA A 1 83 ? -2.879 3.268 -3.851 1.00 91.88 83 ALA A O 1
ATOM 643 N N . VAL A 1 84 ? -1.476 2.827 -2.173 1.00 87.44 84 VAL A N 1
ATOM 644 C CA . VAL A 1 84 ? -0.342 2.476 -3.048 1.00 87.44 84 VAL A CA 1
ATOM 645 C C . VAL A 1 84 ? -0.513 1.101 -3.723 1.00 87.44 84 VAL A C 1
ATOM 647 O O . VAL A 1 84 ? 0.175 0.809 -4.699 1.00 87.44 84 VAL A O 1
ATOM 650 N N . TYR A 1 85 ? -1.414 0.240 -3.233 1.00 80.75 85 TYR A N 1
ATOM 651 C CA . TYR A 1 85 ? -1.698 -1.067 -3.845 1.00 80.75 85 TYR A CA 1
ATOM 652 C C . TYR A 1 85 ? -2.828 -1.052 -4.892 1.00 80.75 85 TYR A C 1
ATOM 654 O O . TYR A 1 85 ? -3.035 -2.083 -5.537 1.00 80.75 85 TYR A O 1
ATOM 662 N N . SER A 1 86 ? -3.559 0.058 -5.041 1.00 64.31 86 SER A N 1
ATOM 663 C CA . SER A 1 86 ? -4.679 0.233 -5.986 1.00 64.31 86 SER A CA 1
ATOM 664 C C . SER A 1 86 ? -4.285 1.037 -7.215 1.00 64.31 86 SER A C 1
ATOM 666 O O . SER A 1 86 ? -4.721 0.649 -8.321 1.00 64.31 86 SER A O 1
#

Secondary structure (DSSP, 8-state):
--PPPHHHHHHHHHHHHHHHHHHHHH-BTTBTTHHHHGGGGGT--HHHHHHHHHHHHHHHHHHHHHHS--SSS-HHHHHHHHHTT-

Sequence (86 aa):
MADGDPRLHELLAEIGELHDRKQADYGRTGDPFANVRASEDFGVPAWVGTMIRANDKMRRIQSMALKGSLTNESLEDSLMDLAVYS

Foldseek 3Di:
DPDDDVVVVVLVVVLVVVLVVCCVVQNDVVGSCSVLCVCVVVVDHSVRVLVVVLVVLVVVCVCCVVPVDDDDDDNVVSVSSNVSSD

pLDDT: mean 88.47, std 9.73, range [50.34, 97.12]

Organism: NCBI:txid412755

Radius of gyration: 15.24 Å; chains: 1; bounding box: 33×43×35 Å